Protein AF-A0A327KT49-F1 (afdb_monomer_lite)

pLDDT: mean 97.31, std 1.75, range [86.44, 98.62]

Secondary structure (DSSP, 8-state):
--EE--TT-EEEEEEEEEESS-B-SEEEEEEEE-SS-EEEEEEEEE--B---SSSPPPEEEEE-TTS-EEE-TT-EEEEEESS---EEEEEEEEE-

Organism: NCBI:txid29408

Structure (mmCIF, N/CA/C/O backbone):
data_AF-A0A327KT49-F1
#
_entry.id   AF-A0A327KT49-F1
#
loop_
_atom_site.group_PDB
_atom_site.id
_atom_site.type_symbol
_atom_site.label_atom_id
_atom_site.label_alt_id
_atom_site.label_comp_id
_atom_site.label_asym_id
_atom_site.label_entity_id
_atom_site.label_seq_id
_atom_site.pdbx_PDB_ins_code
_atom_site.Cartn_x
_atom_site.Cartn_y
_atom_site.Cartn_z
_atom_site.occupancy
_atom_site.B_iso_or_equiv
_atom_site.auth_seq_id
_atom_site.auth_comp_id
_atom_site.auth_asym_id
_atom_site.auth_atom_id
_atom_site.pdbx_PDB_model_num
ATOM 1 N N . MET A 1 1 ? 0.005 -7.973 -3.520 1.00 86.44 1 MET A N 1
ATOM 2 C CA . MET A 1 1 ? 0.888 -7.192 -4.420 1.00 86.44 1 MET A CA 1
ATOM 3 C C . MET A 1 1 ? 0.331 -5.782 -4.484 1.00 86.44 1 MET A C 1
ATOM 5 O O . MET A 1 1 ? -0.887 -5.679 -4.482 1.00 86.44 1 MET A O 1
ATOM 9 N N . ILE A 1 2 ? 1.172 -4.743 -4.466 1.00 95.50 2 ILE A N 1
ATOM 10 C CA . ILE A 1 2 ? 0.721 -3.338 -4.504 1.00 95.50 2 ILE A CA 1
ATOM 11 C C . ILE A 1 2 ? 0.898 -2.770 -5.914 1.00 95.50 2 ILE A C 1
ATOM 13 O O . ILE A 1 2 ? -0.065 -2.303 -6.507 1.00 95.50 2 ILE A O 1
ATOM 17 N N . LEU A 1 3 ? 2.114 -2.854 -6.458 1.00 96.69 3 LEU A N 1
ATOM 18 C CA . LEU A 1 3 ? 2.456 -2.364 -7.794 1.00 96.69 3 LEU A CA 1
ATOM 19 C C . LEU A 1 3 ? 3.556 -3.240 -8.403 1.00 96.69 3 LEU A C 1
ATOM 21 O O . LEU A 1 3 ? 4.474 -3.653 -7.693 1.00 96.69 3 LEU A O 1
ATOM 25 N N . THR A 1 4 ? 3.467 -3.494 -9.706 1.00 97.44 4 THR A N 1
ATOM 26 C CA . THR A 1 4 ? 4.557 -4.037 -10.529 1.00 97.44 4 THR A CA 1
ATOM 27 C C . THR A 1 4 ? 5.103 -2.907 -11.381 1.00 97.44 4 THR A C 1
ATOM 29 O O . THR A 1 4 ? 4.317 -2.134 -11.923 1.00 97.44 4 THR A O 1
ATOM 32 N N . ALA A 1 5 ? 6.424 -2.804 -11.474 1.00 97.75 5 ALA A N 1
ATOM 33 C CA . ALA A 1 5 ? 7.058 -1.746 -12.234 1.00 97.75 5 ALA A CA 1
ATOM 34 C C . ALA A 1 5 ? 6.742 -1.855 -13.736 1.00 97.75 5 ALA A C 1
ATOM 36 O O . ALA A 1 5 ? 6.642 -2.964 -14.273 1.00 97.75 5 ALA A O 1
ATOM 37 N N . GLY A 1 6 ? 6.614 -0.707 -14.401 1.00 97.12 6 GLY A N 1
ATOM 38 C CA . GLY A 1 6 ? 6.443 -0.606 -15.847 1.00 97.12 6 GLY A CA 1
ATOM 39 C C . GLY A 1 6 ? 7.665 -1.105 -16.625 1.00 97.12 6 GLY A C 1
ATOM 40 O O . GLY A 1 6 ? 8.699 -1.463 -16.054 1.00 97.12 6 GLY A O 1
ATOM 41 N N . SER A 1 7 ? 7.575 -1.109 -17.959 1.00 97.12 7 SER A N 1
ATOM 42 C CA . SER A 1 7 ? 8.632 -1.646 -18.834 1.00 97.12 7 SER A CA 1
ATOM 43 C C . SER A 1 7 ? 9.987 -0.957 -18.659 1.00 97.12 7 SER A C 1
ATOM 45 O O . SER A 1 7 ? 11.015 -1.621 -18.794 1.00 97.12 7 SER A O 1
ATOM 47 N N . SER A 1 8 ? 9.987 0.333 -18.318 1.00 97.00 8 SER A N 1
ATOM 48 C CA . SER A 1 8 ? 11.184 1.147 -18.051 1.00 97.00 8 SER A CA 1
ATOM 49 C C . SER A 1 8 ? 11.508 1.269 -16.555 1.00 97.00 8 SER A C 1
ATOM 51 O O . SER A 1 8 ? 12.421 1.999 -16.173 1.00 97.00 8 SER A O 1
ATOM 53 N N . GLY A 1 9 ? 10.766 0.569 -15.696 1.00 97.88 9 GLY A N 1
ATOM 54 C CA . GLY A 1 9 ? 10.740 0.812 -14.259 1.00 97.88 9 GLY A CA 1
ATOM 55 C C . GLY A 1 9 ? 9.692 1.848 -13.847 1.00 97.88 9 GLY A C 1
ATOM 56 O O . GLY A 1 9 ? 9.054 2.492 -14.681 1.00 97.88 9 GLY A O 1
ATOM 57 N N . SER A 1 10 ? 9.542 2.013 -12.537 1.00 98.19 10 SER A N 1
ATOM 58 C CA . SER A 1 10 ? 8.604 2.964 -11.935 1.00 98.19 10 SER A CA 1
ATOM 59 C C . SER A 1 10 ? 9.230 3.655 -10.738 1.00 98.19 10 SER A C 1
ATOM 61 O O . SER A 1 10 ? 10.081 3.089 -10.046 1.00 98.19 10 SER A O 1
ATOM 63 N N . ARG A 1 11 ? 8.757 4.859 -10.436 1.00 97.38 11 ARG A N 1
ATOM 64 C CA . A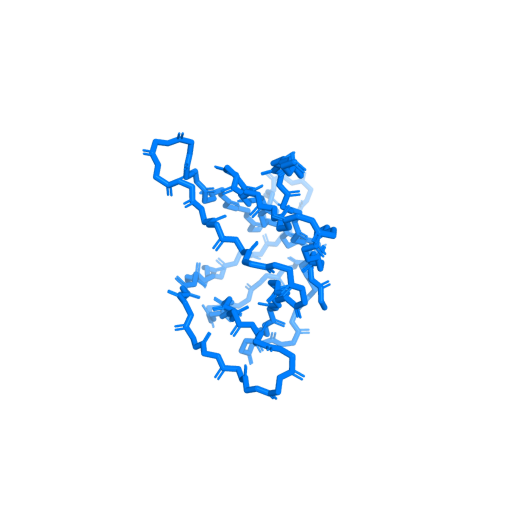RG A 1 11 ? 9.011 5.535 -9.164 1.00 97.38 11 ARG A CA 1
ATOM 65 C C . ARG A 1 11 ? 7.745 5.561 -8.319 1.00 97.38 11 ARG A C 1
ATOM 67 O O . ARG A 1 11 ? 6.646 5.729 -8.843 1.00 97.38 11 ARG A O 1
ATOM 74 N N . ILE A 1 12 ? 7.907 5.437 -7.009 1.00 98.06 12 ILE A N 1
ATOM 75 C CA . ILE A 1 12 ? 6.835 5.564 -6.025 1.00 98.06 12 ILE A CA 1
ATOM 76 C C . ILE A 1 12 ? 7.185 6.725 -5.100 1.00 98.06 12 ILE A C 1
ATOM 78 O O . ILE A 1 12 ? 8.187 6.680 -4.385 1.00 98.06 12 ILE A O 1
ATOM 82 N N . ASP A 1 13 ? 6.331 7.743 -5.110 1.00 97.81 13 ASP A N 1
ATOM 83 C CA . ASP A 1 13 ? 6.513 8.990 -4.366 1.00 97.81 13 ASP A CA 1
ATOM 84 C C . ASP A 1 13 ? 5.739 8.971 -3.036 1.00 97.81 13 ASP A C 1
ATOM 86 O O . ASP A 1 13 ? 6.115 9.641 -2.078 1.00 97.81 13 ASP A O 1
ATOM 90 N N . ARG A 1 14 ? 4.653 8.193 -2.947 1.00 97.94 14 ARG A N 1
ATOM 91 C CA . ARG A 1 14 ? 3.793 8.136 -1.756 1.00 97.94 14 ARG A CA 1
ATOM 92 C C . ARG A 1 14 ? 3.120 6.778 -1.607 1.00 97.94 14 ARG A C 1
ATOM 94 O O . ARG A 1 14 ? 2.715 6.175 -2.598 1.00 97.94 14 ARG A O 1
ATOM 101 N N . ILE A 1 15 ? 2.957 6.316 -0.369 1.00 98.50 15 ILE A N 1
ATOM 102 C CA . ILE A 1 15 ? 2.126 5.150 -0.039 1.00 98.50 15 ILE A CA 1
ATOM 103 C C . ILE A 1 15 ? 1.126 5.551 1.039 1.00 98.50 15 ILE A C 1
ATOM 105 O O . ILE A 1 15 ? 1.525 5.983 2.118 1.00 98.50 15 ILE A O 1
ATOM 109 N N . ASP A 1 16 ? -0.159 5.362 0.772 1.00 98.50 16 ASP A N 1
ATOM 110 C CA . ASP A 1 16 ? -1.227 5.520 1.753 1.00 98.50 16 ASP A CA 1
ATOM 111 C C . ASP A 1 16 ? -1.702 4.156 2.234 1.00 98.50 16 ASP A C 1
ATOM 113 O O . ASP A 1 16 ? -2.001 3.261 1.441 1.00 98.50 16 ASP A O 1
ATOM 117 N N . ILE A 1 17 ? -1.777 4.004 3.550 1.00 98.50 17 ILE A N 1
ATOM 118 C CA . ILE A 1 17 ? -2.218 2.785 4.215 1.00 98.50 17 ILE A CA 1
ATOM 119 C C . ILE A 1 17 ? -3.438 3.133 5.052 1.00 98.50 17 ILE A C 1
ATOM 121 O O . ILE A 1 17 ? -3.385 4.027 5.898 1.00 98.50 17 ILE A O 1
ATOM 125 N N . LYS A 1 18 ? -4.536 2.405 4.851 1.00 98.44 18 LYS A N 1
ATOM 126 C CA . LYS A 1 18 ? -5.775 2.588 5.606 1.00 98.44 18 LYS A CA 1
ATOM 127 C C . LYS A 1 18 ? -6.366 1.245 6.007 1.00 98.44 18 LYS A C 1
ATOM 129 O O . LYS A 1 18 ? -6.684 0.428 5.149 1.00 98.44 18 LYS A O 1
ATOM 134 N N . ALA A 1 19 ? -6.555 1.029 7.303 1.00 98.25 19 ALA A N 1
ATOM 135 C CA . ALA A 1 19 ? -7.315 -0.111 7.799 1.00 98.25 19 ALA A CA 1
ATOM 136 C C . ALA A 1 19 ? -8.804 0.053 7.466 1.00 98.25 19 ALA A C 1
ATOM 138 O O . ALA A 1 19 ? -9.352 1.158 7.547 1.00 98.25 19 ALA A O 1
ATOM 139 N N . VAL A 1 20 ? -9.479 -1.046 7.127 1.00 96.50 20 VAL A N 1
ATOM 140 C CA . VAL A 1 20 ? -10.944 -1.057 6.926 1.00 96.50 20 VAL A CA 1
ATOM 141 C C . VAL A 1 20 ? -11.709 -1.583 8.148 1.00 96.50 20 VAL A C 1
ATOM 143 O O . VAL A 1 20 ? -12.933 -1.438 8.224 1.00 96.50 20 VAL A O 1
ATOM 146 N N . VAL A 1 21 ? -10.987 -2.107 9.140 1.00 97.38 21 VAL A N 1
ATOM 147 C CA . VAL A 1 21 ? -11.490 -2.703 10.390 1.00 97.38 21 VAL A CA 1
ATOM 148 C C . VAL A 1 21 ? -10.774 -2.117 11.618 1.00 97.38 21 VAL A C 1
ATOM 150 O O . VAL A 1 21 ? -9.854 -1.312 11.473 1.00 97.38 21 VAL A O 1
ATOM 153 N N . THR A 1 22 ? -11.218 -2.502 12.818 1.00 97.94 22 THR A N 1
ATOM 154 C CA . THR A 1 22 ? -10.458 -2.329 14.069 1.00 97.94 22 THR A CA 1
ATOM 155 C C . THR A 1 22 ? -9.103 -3.019 13.948 1.00 97.94 22 THR A C 1
ATOM 157 O O . THR A 1 22 ? -9.039 -4.133 13.433 1.00 97.94 22 THR A O 1
ATOM 160 N N . THR A 1 23 ? -8.036 -2.369 14.408 1.00 98.44 23 THR A N 1
ATOM 161 C CA . THR A 1 23 ? -6.669 -2.908 14.355 1.00 9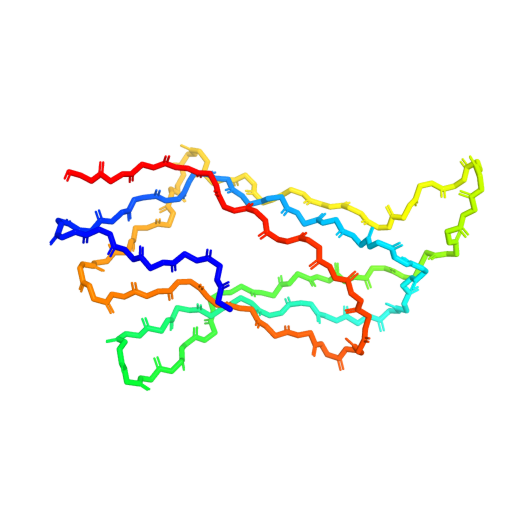8.44 23 THR A CA 1
ATOM 162 C C . THR A 1 23 ? -6.163 -3.295 15.734 1.00 98.44 23 THR A C 1
ATOM 164 O O . THR A 1 23 ? -6.487 -2.638 16.725 1.00 98.44 23 THR A O 1
ATOM 167 N N . SER A 1 24 ? -5.318 -4.324 15.788 1.00 98.25 24 SER A N 1
ATOM 168 C CA . SER A 1 24 ? -4.470 -4.638 16.943 1.00 98.25 24 SER A CA 1
ATOM 169 C C . SER A 1 24 ? -3.065 -4.059 16.760 1.00 98.25 24 SER A C 1
ATOM 171 O O . SER A 1 24 ? -2.665 -3.712 15.649 1.00 98.25 24 SER A O 1
ATOM 173 N N . ALA A 1 25 ? -2.288 -3.979 17.845 1.00 98.31 25 ALA A N 1
ATOM 174 C CA . ALA A 1 25 ? -0.873 -3.636 17.739 1.00 98.31 25 ALA A CA 1
ATOM 175 C C . ALA A 1 25 ? -0.122 -4.717 16.939 1.00 98.31 25 ALA A C 1
ATOM 177 O O . ALA A 1 25 ? -0.240 -5.911 17.232 1.00 98.31 25 ALA A O 1
ATOM 178 N N . GLY A 1 26 ? 0.635 -4.295 15.929 1.00 97.94 26 GLY A N 1
ATOM 179 C CA . GLY A 1 26 ? 1.347 -5.192 15.022 1.00 97.94 26 GLY A CA 1
ATOM 180 C C . GLY A 1 26 ? 2.094 -4.424 13.939 1.00 97.94 26 GLY A C 1
ATOM 181 O O . GLY A 1 26 ? 2.348 -3.227 14.076 1.00 97.94 26 GLY A O 1
ATOM 182 N N . MET A 1 27 ? 2.439 -5.107 12.848 1.00 98.31 27 MET A N 1
ATOM 183 C CA . MET A 1 27 ? 3.267 -4.543 11.780 1.00 98.31 27 MET A CA 1
ATOM 184 C C . MET A 1 27 ? 2.687 -4.810 10.390 1.00 98.31 27 MET A C 1
ATOM 186 O O . MET A 1 27 ? 2.188 -5.901 10.103 1.00 98.31 27 MET A O 1
ATOM 190 N N . ILE A 1 28 ? 2.850 -3.842 9.491 1.00 98.50 28 ILE A N 1
ATOM 191 C CA . ILE A 1 28 ? 2.782 -4.051 8.041 1.00 98.50 28 ILE A CA 1
ATOM 192 C C . ILE A 1 28 ? 4.211 -4.010 7.510 1.00 98.50 28 ILE A C 1
ATOM 194 O O . ILE A 1 28 ? 4.949 -3.056 7.751 1.00 98.50 28 ILE A O 1
ATOM 198 N N . ARG A 1 29 ? 4.612 -5.044 6.776 1.00 98.31 29 ARG A N 1
ATOM 199 C CA . ARG A 1 29 ? 5.944 -5.159 6.178 1.00 98.31 29 ARG A CA 1
ATOM 200 C C . ARG A 1 29 ? 5.850 -4.964 4.681 1.00 98.31 29 ARG A C 1
ATOM 202 O O . ARG A 1 29 ? 5.092 -5.667 4.015 1.00 98.31 29 ARG A O 1
ATOM 209 N N . LEU A 1 30 ? 6.627 -4.022 4.166 1.00 98.38 30 LEU A N 1
ATOM 210 C CA . LEU A 1 30 ? 6.739 -3.713 2.750 1.00 98.38 30 LEU A CA 1
ATOM 211 C C . LEU A 1 30 ? 8.021 -4.335 2.197 1.00 98.38 30 LEU A C 1
ATOM 213 O O . LEU A 1 30 ? 9.109 -4.150 2.748 1.00 98.38 30 LEU A O 1
ATOM 217 N N . PHE A 1 31 ? 7.880 -5.060 1.094 1.00 98.62 31 PHE A N 1
ATOM 218 C CA . PHE A 1 31 ? 8.951 -5.799 0.443 1.00 98.62 31 PHE A CA 1
ATOM 219 C C . PHE A 1 31 ? 9.138 -5.326 -0.989 1.00 98.62 31 PHE A C 1
ATOM 221 O O . PHE A 1 31 ? 8.164 -5.173 -1.731 1.00 98.62 31 PHE A O 1
ATOM 228 N N . VAL A 1 32 ? 10.398 -5.199 -1.392 1.00 98.56 32 VAL A N 1
ATOM 229 C CA . VAL A 1 32 ? 10.776 -5.141 -2.803 1.00 98.56 32 VAL A CA 1
ATOM 230 C C . VAL A 1 32 ? 11.012 -6.572 -3.272 1.00 98.56 32 VAL A C 1
ATOM 232 O O . VAL A 1 32 ? 11.834 -7.295 -2.704 1.00 98.56 32 VAL A O 1
ATOM 235 N N . HIS A 1 33 ? 10.265 -6.993 -4.287 1.00 98.56 33 HIS A N 1
ATOM 236 C CA . HIS A 1 33 ? 10.412 -8.294 -4.934 1.00 98.56 33 HIS A CA 1
ATOM 237 C C . HIS A 1 33 ? 11.090 -8.105 -6.288 1.00 98.56 33 HIS A C 1
ATOM 239 O O . HIS A 1 33 ? 10.585 -7.352 -7.117 1.00 98.56 33 HIS A O 1
ATOM 245 N N . ASP A 1 34 ? 12.227 -8.767 -6.499 1.00 97.56 34 ASP A N 1
ATOM 246 C CA . ASP A 1 34 ? 13.065 -8.631 -7.708 1.00 97.56 34 ASP A CA 1
ATOM 247 C C . ASP A 1 34 ? 12.638 -9.557 -8.866 1.00 97.56 34 ASP A C 1
ATOM 249 O O . ASP A 1 34 ? 13.413 -9.823 -9.779 1.00 97.56 34 ASP A O 1
ATOM 253 N N . GLY A 1 35 ? 11.425 -10.111 -8.793 1.00 96.56 35 GLY A N 1
ATOM 254 C CA . GLY A 1 35 ? 10.952 -11.184 -9.670 1.00 96.56 35 GLY A CA 1
ATOM 255 C C . GLY A 1 35 ? 11.211 -12.586 -9.108 1.00 96.56 35 GLY A C 1
ATOM 256 O O . GLY A 1 35 ? 10.470 -13.510 -9.438 1.00 96.56 35 GLY A O 1
ATOM 257 N N . THR A 1 36 ? 12.161 -12.744 -8.180 1.00 97.12 36 THR A N 1
ATOM 258 C CA . THR A 1 36 ? 12.498 -14.028 -7.538 1.00 97.12 36 THR A CA 1
ATOM 259 C C . THR A 1 36 ? 12.406 -13.944 -6.013 1.00 97.12 36 THR A C 1
ATOM 261 O O . THR A 1 36 ? 11.582 -14.618 -5.395 1.00 97.12 36 THR A O 1
ATOM 264 N N . ASN A 1 37 ? 13.201 -13.074 -5.399 1.00 98.19 37 ASN A N 1
ATOM 265 C CA . ASN A 1 37 ? 13.402 -12.941 -3.964 1.00 98.19 37 ASN A CA 1
ATOM 266 C C . ASN A 1 37 ? 12.665 -11.733 -3.393 1.00 98.19 37 ASN A C 1
ATOM 268 O O . ASN A 1 37 ? 12.573 -10.674 -4.015 1.00 98.19 37 ASN A O 1
ATOM 272 N N . TYR A 1 38 ? 12.206 -11.873 -2.152 1.00 98.44 38 TYR A N 1
ATOM 273 C CA . TYR A 1 38 ? 11.650 -10.779 -1.364 1.00 98.44 38 TYR A CA 1
ATOM 274 C C . TYR A 1 38 ? 12.742 -10.175 -0.483 1.00 98.44 38 TYR A C 1
ATOM 276 O O . TYR A 1 38 ? 13.408 -10.896 0.259 1.00 98.44 38 TYR A O 1
ATOM 284 N N . ARG A 1 39 ? 12.901 -8.850 -0.519 1.00 98.31 39 ARG A N 1
ATOM 285 C CA . ARG A 1 39 ? 13.754 -8.102 0.415 1.00 98.31 39 ARG A CA 1
ATOM 286 C C . ARG A 1 39 ? 12.896 -7.149 1.228 1.00 98.31 39 ARG A C 1
ATOM 288 O O . ARG A 1 39 ? 12.128 -6.376 0.655 1.00 98.31 39 ARG A O 1
ATOM 295 N N . LEU A 1 40 ? 13.005 -7.225 2.554 1.00 98.31 40 LEU A N 1
ATOM 296 C CA . LEU A 1 40 ? 12.326 -6.291 3.446 1.00 98.31 40 LEU A CA 1
ATOM 297 C C . LEU A 1 40 ? 12.878 -4.889 3.190 1.00 98.31 40 LEU A C 1
ATOM 299 O O . LEU A 1 40 ? 14.086 -4.680 3.259 1.00 98.31 40 LEU A O 1
ATOM 303 N N . TRP A 1 41 ? 11.992 -3.952 2.874 1.00 97.62 41 TRP A N 1
ATOM 304 C CA . TRP A 1 41 ? 12.366 -2.568 2.603 1.00 97.62 41 TRP A CA 1
ATOM 305 C C . TRP A 1 41 ? 11.946 -1.643 3.740 1.00 97.62 41 TRP A C 1
ATOM 307 O O . TRP A 1 41 ? 12.742 -0.821 4.189 1.00 97.62 41 TRP A O 1
ATOM 317 N N . LYS A 1 42 ? 10.709 -1.783 4.228 1.00 97.69 42 LYS A N 1
ATOM 318 C CA . LYS A 1 42 ? 10.189 -0.929 5.295 1.00 97.69 42 LYS A CA 1
ATOM 319 C C . LYS A 1 42 ? 9.190 -1.667 6.164 1.00 97.69 42 LYS A C 1
ATOM 321 O O . LYS A 1 42 ? 8.351 -2.413 5.663 1.00 97.69 42 LYS A O 1
ATOM 326 N N . GLU A 1 43 ? 9.254 -1.412 7.461 1.00 98.19 43 GLU A N 1
ATOM 327 C CA . GLU A 1 43 ? 8.218 -1.812 8.403 1.00 98.19 43 GLU A CA 1
ATOM 328 C C . GLU A 1 43 ? 7.391 -0.593 8.809 1.00 98.19 43 GLU A C 1
ATOM 330 O O . GLU A 1 43 ? 7.918 0.506 8.994 1.00 98.19 43 GLU A O 1
ATOM 335 N N . VAL A 1 44 ? 6.084 -0.792 8.922 1.00 98.31 44 VAL A N 1
ATOM 336 C CA . VAL A 1 44 ? 5.118 0.223 9.329 1.00 98.31 44 VAL A CA 1
ATOM 337 C C . VAL A 1 44 ? 4.420 -0.287 10.585 1.00 98.31 44 VAL A C 1
ATOM 339 O O . VAL A 1 44 ? 3.669 -1.265 10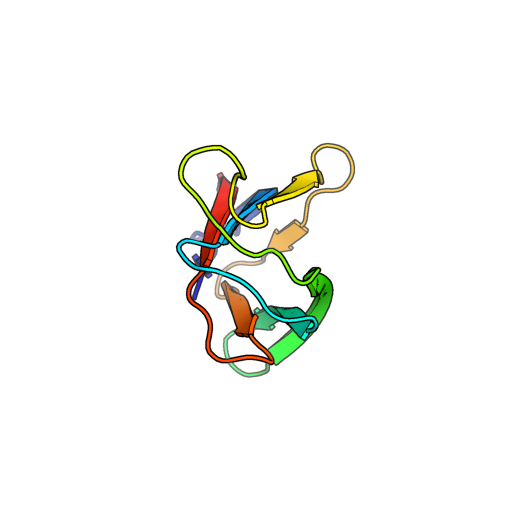.495 1.00 98.31 44 VAL A O 1
ATOM 342 N N . PRO A 1 45 ? 4.654 0.338 11.750 1.00 98.25 45 PRO A N 1
ATOM 343 C CA . PRO A 1 45 ? 3.954 -0.037 12.964 1.00 98.25 45 PRO A CA 1
ATOM 344 C C . PRO A 1 45 ? 2.473 0.323 12.857 1.00 98.25 45 PRO A C 1
ATOM 346 O O . PRO A 1 45 ? 2.110 1.423 12.437 1.00 98.25 45 PRO A O 1
ATOM 349 N N . VAL A 1 46 ? 1.625 -0.619 13.254 1.00 98.44 46 VAL A N 1
ATOM 350 C CA . VAL A 1 46 ? 0.178 -0.449 13.363 1.00 98.44 46 VAL A CA 1
ATOM 351 C C . VAL A 1 46 ? -0.161 -0.313 14.837 1.00 98.44 46 VAL A C 1
ATOM 353 O O . VAL A 1 46 ? 0.147 -1.197 15.637 1.00 98.44 46 VAL A O 1
ATOM 356 N N . SER A 1 47 ? -0.792 0.799 15.206 1.00 98.12 47 SER A N 1
ATOM 357 C CA . SER A 1 47 ? -1.355 0.969 16.542 1.00 98.12 47 SER A CA 1
ATOM 358 C C . SER A 1 47 ? -2.709 0.268 16.652 1.00 98.12 47 SER A C 1
ATOM 360 O O . SER A 1 47 ? -3.457 0.150 15.675 1.00 98.12 47 SER A O 1
ATOM 362 N N . ALA A 1 48 ? -3.042 -0.183 17.862 1.00 97.88 48 ALA A N 1
ATOM 363 C CA . ALA A 1 48 ? -4.376 -0.689 18.139 1.00 97.88 48 ALA A CA 1
ATOM 364 C C . ALA A 1 48 ? -5.392 0.462 18.076 1.00 97.88 48 ALA A C 1
ATOM 366 O O . ALA A 1 48 ? -5.210 1.483 18.741 1.00 97.88 48 ALA A O 1
ATOM 367 N N . VAL A 1 49 ? -6.442 0.305 17.270 1.00 98.06 49 VAL A N 1
ATOM 368 C CA . VAL A 1 49 ? -7.504 1.304 17.098 1.00 98.06 49 VAL A CA 1
ATOM 369 C C . VAL A 1 49 ? -8.845 0.592 17.042 1.00 98.06 49 VAL A C 1
ATOM 371 O O . VAL A 1 49 ? -9.132 -0.110 16.073 1.00 98.06 49 VAL A O 1
ATOM 374 N N . GLU A 1 50 ? -9.685 0.819 18.050 1.00 97.88 50 GLU A N 1
ATOM 375 C CA . GLU A 1 50 ? -11.086 0.400 18.034 1.00 97.88 50 GLU A CA 1
ATOM 376 C C . GLU A 1 50 ? -11.891 1.341 17.131 1.00 97.88 50 GLU A C 1
ATOM 378 O O . GLU A 1 50 ? -12.214 2.474 17.489 1.00 97.88 50 GLU A O 1
ATOM 383 N N . LYS A 1 51 ? -12.172 0.885 15.908 1.00 96.00 51 LYS A N 1
ATOM 384 C CA . LYS A 1 51 ? -12.904 1.662 14.908 1.00 96.00 51 LYS A CA 1
ATOM 385 C C . LYS A 1 51 ? -14.368 1.798 15.330 1.00 96.00 51 LYS A C 1
ATOM 387 O O . LYS A 1 51 ? -15.034 0.799 15.595 1.00 96.00 51 LYS A O 1
ATOM 392 N N . SER A 1 52 ? -14.902 3.014 15.264 1.00 96.56 52 SER A N 1
ATOM 393 C CA . SER A 1 52 ? -16.321 3.293 15.508 1.00 96.56 52 SER A CA 1
ATOM 394 C C . SER A 1 52 ? -16.861 4.332 14.519 1.00 96.56 52 SER A C 1
ATOM 396 O O . SER A 1 52 ? -16.177 4.726 13.575 1.00 96.56 52 SER A O 1
ATOM 398 N N . ALA A 1 53 ? -18.105 4.778 14.711 1.00 95.75 53 ALA A N 1
ATOM 399 C CA . ALA A 1 53 ? -18.678 5.862 13.913 1.00 95.75 53 ALA A CA 1
ATOM 400 C C . ALA A 1 53 ? -17.976 7.217 14.146 1.00 95.75 53 ALA A C 1
ATOM 402 O O . ALA A 1 53 ? -17.995 8.068 13.261 1.00 95.75 53 ALA A O 1
ATOM 403 N N . SER A 1 54 ? -17.357 7.416 15.315 1.00 96.56 54 SER A N 1
ATOM 404 C CA . SER A 1 54 ? -16.655 8.653 15.688 1.00 96.56 54 SER A CA 1
ATOM 405 C C . SER A 1 54 ? -15.132 8.511 15.709 1.00 96.56 54 SER A C 1
ATOM 407 O O . SER A 1 54 ? -14.430 9.520 15.656 1.00 96.56 54 SER A O 1
ATOM 409 N N . VAL A 1 55 ? -14.611 7.281 15.766 1.00 96.75 55 VAL A N 1
ATOM 410 C CA . VAL A 1 55 ? -13.171 6.996 15.783 1.00 96.75 55 VAL A CA 1
ATOM 411 C C . VAL A 1 55 ? -12.753 6.403 14.435 1.00 96.75 55 VAL A C 1
ATOM 413 O O . VAL A 1 55 ? -13.168 5.287 14.099 1.00 96.75 55 VAL A O 1
ATOM 416 N N . PRO A 1 56 ? -11.928 7.109 13.639 1.00 97.00 56 PRO A N 1
ATOM 417 C CA . PRO A 1 56 ? -11.465 6.588 12.363 1.00 97.00 56 PRO A CA 1
ATOM 418 C C . PRO A 1 56 ? -10.540 5.385 12.572 1.00 97.00 56 PRO A C 1
ATOM 420 O O . PRO A 1 56 ? -9.721 5.369 13.484 1.00 97.00 56 PRO A O 1
ATOM 423 N N . ALA A 1 57 ? -10.614 4.407 11.668 1.00 97.50 57 ALA A N 1
ATOM 424 C CA . ALA A 1 57 ? -9.664 3.294 11.643 1.00 97.50 57 ALA A CA 1
ATOM 425 C C . ALA A 1 57 ? -8.221 3.784 11.432 1.00 97.50 57 ALA A C 1
ATOM 427 O O . ALA A 1 57 ? -8.013 4.861 10.853 1.00 97.50 57 ALA A O 1
ATOM 428 N N . PHE A 1 58 ? -7.238 2.963 11.816 1.00 98.44 58 PHE A N 1
ATOM 429 C CA . PHE A 1 58 ? -5.818 3.245 11.594 1.00 98.44 58 PHE A CA 1
ATOM 430 C C . PHE A 1 58 ? -5.550 3.700 10.155 1.00 98.44 58 PHE A C 1
ATOM 432 O O . PHE A 1 58 ? -6.047 3.109 9.192 1.00 98.44 58 PHE A O 1
ATOM 439 N N . GLY A 1 59 ? -4.762 4.758 10.007 1.00 98.25 59 GLY A N 1
ATOM 440 C CA . GLY A 1 59 ? -4.285 5.216 8.715 1.00 98.25 59 GLY A CA 1
ATOM 441 C C . GLY A 1 59 ? -2.960 5.940 8.857 1.00 98.25 59 GLY A C 1
ATOM 442 O O . GLY A 1 59 ? -2.728 6.623 9.852 1.00 98.25 59 GLY A O 1
ATOM 443 N N . THR A 1 60 ? -2.093 5.769 7.870 1.00 98.50 60 THR A N 1
ATOM 444 C CA . THR A 1 60 ? -0.790 6.425 7.821 1.00 98.50 60 THR A CA 1
ATOM 445 C C . THR A 1 60 ? -0.359 6.628 6.377 1.00 98.50 60 THR A C 1
ATOM 447 O O . THR A 1 60 ? -0.801 5.909 5.476 1.00 98.50 60 THR A O 1
ATOM 450 N N . THR A 1 61 ? 0.521 7.597 6.173 1.00 98.38 61 THR A N 1
ATOM 451 C CA . THR A 1 61 ? 1.091 7.929 4.873 1.00 98.38 61 THR A CA 1
ATOM 452 C C . THR A 1 61 ? 2.606 7.855 4.975 1.00 98.38 61 THR A C 1
ATOM 454 O O . THR A 1 61 ? 3.215 8.414 5.887 1.00 98.38 61 THR A O 1
ATOM 457 N N . ILE A 1 62 ? 3.218 7.167 4.018 1.00 97.75 62 ILE A N 1
ATOM 458 C CA . ILE A 1 62 ? 4.659 7.170 3.801 1.00 97.75 62 ILE A CA 1
ATOM 459 C C . ILE A 1 62 ? 4.924 8.145 2.660 1.00 97.75 62 ILE A C 1
ATOM 461 O O . ILE A 1 62 ? 4.709 7.807 1.496 1.00 97.75 62 ILE A O 1
ATOM 465 N N . ASP A 1 63 ? 5.359 9.351 3.007 1.00 96.88 63 ASP A N 1
ATOM 466 C CA . ASP A 1 63 ? 5.797 10.347 2.033 1.00 96.88 63 ASP A CA 1
ATOM 467 C C . ASP A 1 63 ? 7.264 10.097 1.664 1.00 96.88 63 ASP A C 1
ATOM 469 O O . ASP A 1 63 ? 8.135 9.997 2.532 1.00 96.88 63 ASP A O 1
ATOM 473 N N . MET A 1 64 ? 7.513 9.933 0.371 1.00 95.88 64 MET A N 1
ATOM 474 C CA . MET A 1 64 ? 8.826 9.714 -0.231 1.00 95.88 64 MET A CA 1
ATOM 475 C C . MET A 1 64 ? 9.061 10.680 -1.391 1.00 95.88 64 MET A C 1
ATOM 477 O O . MET A 1 64 ? 9.954 10.453 -2.200 1.00 95.88 64 MET A O 1
ATOM 481 N N . SER A 1 65 ? 8.300 11.772 -1.476 1.00 91.38 65 SER A N 1
ATOM 482 C CA . SER A 1 65 ? 8.396 12.753 -2.564 1.00 91.38 65 SER A CA 1
ATOM 483 C C . SER A 1 65 ? 9.804 13.343 -2.734 1.00 91.38 65 SER A C 1
ATOM 485 O O . SER A 1 65 ? 10.198 13.696 -3.842 1.00 91.38 65 SER A O 1
ATOM 487 N N . HIS A 1 66 ? 10.593 13.398 -1.657 1.00 91.94 66 HIS A N 1
ATOM 488 C CA . HIS A 1 66 ? 11.983 13.868 -1.674 1.00 91.94 66 HIS A CA 1
ATOM 489 C C . HIS A 1 66 ? 13.030 12.761 -1.884 1.00 91.94 66 HIS A C 1
ATOM 491 O O . HIS A 1 66 ? 14.172 13.059 -2.230 1.00 91.94 66 HIS A O 1
ATOM 497 N N . GLN A 1 67 ? 12.668 11.494 -1.671 1.00 94.69 67 GLN A N 1
ATOM 498 C CA . GLN A 1 67 ? 13.549 10.340 -1.859 1.00 94.69 67 GLN A CA 1
ATOM 499 C C . GLN A 1 67 ? 12.708 9.128 -2.294 1.00 94.69 67 GLN A C 1
ATOM 501 O O . GLN A 1 67 ? 12.425 8.247 -1.474 1.00 94.69 67 GLN A O 1
ATOM 506 N N . PRO A 1 68 ? 12.264 9.099 -3.563 1.00 96.12 68 PRO A N 1
ATOM 507 C CA . PRO A 1 68 ? 11.292 8.120 -4.025 1.00 96.12 68 PRO A CA 1
ATOM 508 C C . PRO A 1 68 ? 11.880 6.714 -4.059 1.00 96.12 68 PRO A C 1
ATOM 510 O O . PRO A 1 68 ? 13.075 6.513 -4.301 1.00 96.12 68 PRO A O 1
ATOM 513 N N . LEU A 1 69 ? 11.016 5.718 -3.872 1.00 97.50 69 LEU A N 1
ATOM 514 C CA . LEU A 1 69 ? 11.388 4.332 -4.123 1.00 97.50 69 LEU A CA 1
ATOM 515 C C . LEU A 1 69 ? 11.361 4.087 -5.633 1.00 97.50 69 LEU A C 1
ATOM 517 O O . LEU A 1 69 ? 10.303 4.139 -6.257 1.00 97.50 69 LEU A O 1
ATOM 521 N N . VAL A 1 70 ? 12.523 3.796 -6.210 1.00 97.94 70 VAL A N 1
ATOM 522 C CA . VAL A 1 70 ? 12.661 3.448 -7.627 1.00 97.94 70 VAL A CA 1
ATOM 523 C C . VAL A 1 70 ? 12.697 1.933 -7.776 1.00 97.94 70 VAL A C 1
ATOM 525 O O . VAL A 1 70 ? 13.519 1.256 -7.157 1.00 97.94 70 VAL A O 1
ATOM 528 N N . LEU A 1 71 ? 11.804 1.402 -8.605 1.00 98.12 71 LEU A N 1
ATOM 529 C CA . LEU A 1 71 ? 11.721 -0.012 -8.941 1.00 98.12 71 LEU A CA 1
ATOM 530 C C . LEU A 1 71 ? 12.185 -0.224 -10.388 1.00 98.12 71 LEU A C 1
ATOM 532 O O . LEU A 1 71 ? 11.568 0.327 -11.301 1.00 98.12 71 LEU A O 1
ATOM 536 N N . PRO A 1 72 ? 13.236 -1.028 -10.623 1.00 98.06 72 PRO A N 1
ATOM 537 C CA . PRO A 1 72 ? 13.603 -1.463 -11.966 1.00 98.06 72 PRO A CA 1
ATOM 538 C C . PRO A 1 72 ? 12.482 -2.256 -12.649 1.00 98.06 72 PRO A C 1
ATOM 540 O O . PRO A 1 72 ? 11.612 -2.827 -11.989 1.00 98.06 72 PRO A O 1
ATOM 543 N N . SER A 1 73 ? 12.539 -2.350 -13.977 1.00 98.12 73 SER A N 1
ATOM 544 C CA . SER A 1 73 ? 11.646 -3.225 -14.746 1.00 98.12 73 SER A CA 1
ATOM 545 C C . SER A 1 73 ? 11.685 -4.666 -14.219 1.00 98.12 73 SER A C 1
ATOM 547 O O . SER A 1 73 ? 12.745 -5.183 -13.862 1.00 98.12 73 SER A O 1
ATOM 549 N N . GLY A 1 74 ? 10.516 -5.302 -14.124 1.00 97.62 74 GLY A N 1
ATOM 550 C CA . GLY A 1 74 ? 10.354 -6.648 -13.561 1.00 97.62 74 GLY A CA 1
ATOM 551 C C . GLY A 1 74 ? 10.280 -6.715 -12.029 1.00 97.62 74 GLY A C 1
ATOM 552 O O . GLY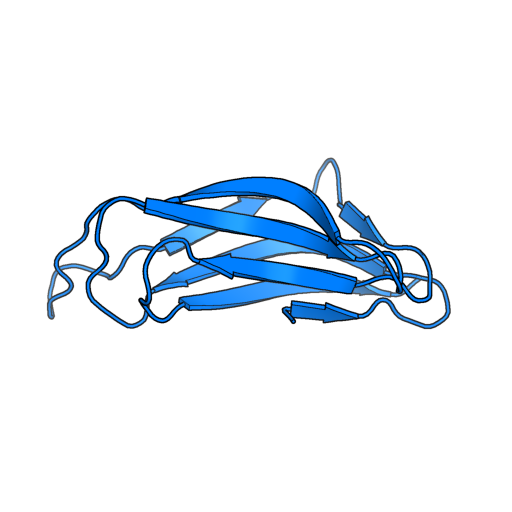 A 1 74 ? 9.959 -7.775 -11.489 1.00 97.62 74 GLY A O 1
ATOM 553 N N . TYR A 1 75 ? 10.518 -5.610 -11.314 1.00 98.50 75 TYR A N 1
ATOM 554 C CA . TYR A 1 75 ? 10.399 -5.566 -9.854 1.00 98.50 75 TYR A CA 1
ATOM 555 C C . TYR A 1 75 ? 8.963 -5.229 -9.432 1.00 98.50 75 TYR A C 1
ATOM 557 O O . TYR A 1 75 ? 8.175 -4.666 -10.191 1.00 98.50 75 TYR A O 1
ATOM 565 N N . SER A 1 76 ? 8.601 -5.560 -8.192 1.00 98.50 76 SER A N 1
ATOM 566 C CA . SER A 1 76 ? 7.295 -5.205 -7.621 1.00 98.50 76 SER A CA 1
ATOM 567 C C . SER A 1 76 ? 7.378 -4.820 -6.146 1.00 98.50 76 SER A C 1
ATOM 569 O O . SER A 1 76 ? 8.199 -5.347 -5.393 1.00 98.50 76 SER A O 1
ATOM 571 N N . LEU A 1 77 ? 6.487 -3.922 -5.722 1.00 98.50 77 LEU A N 1
ATOM 572 C CA . LEU A 1 77 ? 6.243 -3.616 -4.316 1.00 98.50 77 LEU A CA 1
ATOM 573 C C . LEU A 1 77 ? 5.132 -4.523 -3.780 1.00 98.50 77 LEU A C 1
ATOM 575 O O . LEU A 1 77 ? 4.049 -4.656 -4.366 1.00 98.50 77 LEU A O 1
ATOM 579 N N . ARG A 1 78 ? 5.387 -5.156 -2.637 1.00 98.38 78 ARG A N 1
ATOM 580 C CA . ARG A 1 78 ? 4.469 -6.107 -1.998 1.00 98.38 78 ARG A CA 1
ATOM 581 C C . ARG A 1 78 ? 4.372 -5.828 -0.505 1.00 98.38 78 ARG A C 1
ATOM 583 O O . ARG A 1 78 ? 5.262 -5.214 0.071 1.00 98.38 78 ARG A O 1
ATOM 590 N N . ALA A 1 79 ? 3.292 -6.288 0.114 1.00 97.94 79 ALA A N 1
ATOM 591 C CA . ALA A 1 79 ? 3.071 -6.140 1.543 1.00 97.94 79 ALA A CA 1
ATOM 592 C C . ALA A 1 79 ? 2.636 -7.459 2.177 1.00 97.94 79 ALA A C 1
ATOM 594 O O . ALA A 1 79 ? 1.979 -8.270 1.520 1.00 97.94 79 ALA A O 1
ATOM 595 N N . ALA A 1 80 ? 2.978 -7.626 3.450 1.00 97.69 80 ALA A N 1
ATOM 596 C CA . ALA A 1 80 ? 2.432 -8.646 4.334 1.00 97.69 80 ALA A CA 1
ATOM 597 C C . ALA A 1 80 ? 2.082 -8.014 5.684 1.00 97.69 80 ALA A C 1
ATOM 599 O O . ALA A 1 80 ? 2.784 -7.118 6.158 1.00 97.69 80 ALA A O 1
ATOM 600 N N . THR A 1 81 ? 1.006 -8.483 6.302 1.00 97.62 81 THR A N 1
ATOM 601 C CA . THR A 1 81 ? 0.561 -8.031 7.620 1.00 97.62 81 THR A CA 1
ATOM 602 C C . THR A 1 81 ? 0.952 -9.071 8.667 1.00 97.62 81 THR A C 1
ATOM 604 O O . THR A 1 81 ? 0.908 -10.272 8.410 1.00 97.62 81 THR A O 1
ATOM 607 N N . GLU A 1 82 ? 1.396 -8.629 9.843 1.00 97.75 82 GLU A N 1
ATOM 608 C CA . GLU A 1 82 ? 1.668 -9.539 10.963 1.00 97.75 82 GLU A CA 1
ATOM 609 C C . GLU A 1 82 ? 0.371 -10.117 11.534 1.00 97.75 82 GLU A C 1
ATOM 611 O O . GLU A 1 82 ? 0.289 -11.294 11.882 1.00 97.75 82 GLU A O 1
ATOM 616 N N . LYS A 1 83 ? -0.639 -9.260 11.640 1.00 96.94 83 LYS A N 1
ATOM 617 C CA . LYS A 1 83 ? -1.975 -9.597 12.104 1.00 96.94 83 LYS A CA 1
ATOM 618 C C . LYS A 1 83 ? -2.918 -9.617 10.899 1.00 96.94 83 LYS A C 1
ATOM 620 O O . LYS A 1 83 ? -2.694 -8.926 9.904 1.00 96.94 83 LYS A O 1
ATOM 625 N N . ALA A 1 84 ? -3.921 -10.488 10.941 1.00 94.38 84 ALA A N 1
ATOM 626 C CA . ALA A 1 84 ? -4.783 -10.781 9.796 1.00 94.38 84 ALA A CA 1
ATOM 627 C C . ALA A 1 84 ? -5.927 -9.759 9.613 1.00 94.38 84 ALA A C 1
ATOM 629 O O . ALA A 1 84 ? -7.033 -10.135 9.228 1.00 94.38 84 ALA A O 1
ATOM 630 N N . GLU A 1 85 ? -5.700 -8.475 9.903 1.00 96.69 85 GLU A N 1
ATOM 631 C CA . GLU A 1 85 ? -6.638 -7.401 9.576 1.00 96.69 85 GLU A CA 1
ATOM 632 C C . GLU A 1 85 ? -6.504 -6.943 8.117 1.00 96.69 85 GLU A C 1
ATOM 634 O O . GLU A 1 85 ? -5.463 -7.075 7.470 1.00 96.69 85 GLU A O 1
ATOM 639 N N . ALA A 1 86 ? -7.584 -6.366 7.594 1.00 96.75 86 ALA A N 1
ATOM 640 C CA . ALA A 1 86 ? -7.642 -5.879 6.225 1.00 96.75 86 ALA A CA 1
ATOM 641 C C . ALA A 1 86 ? -7.197 -4.410 6.117 1.00 96.75 86 ALA A C 1
ATOM 643 O O . ALA A 1 86 ? -7.699 -3.529 6.827 1.00 96.75 86 ALA A O 1
ATOM 644 N N . PHE A 1 87 ? -6.303 -4.147 5.161 1.00 98.00 87 PHE A N 1
ATOM 645 C CA . PHE A 1 87 ? -5.777 -2.821 4.846 1.00 98.00 87 PHE A CA 1
ATOM 646 C C . PHE A 1 87 ? -5.863 -2.545 3.347 1.00 98.00 87 PHE A C 1
ATOM 648 O O . PHE A 1 87 ? -5.501 -3.386 2.526 1.00 98.00 87 PHE A O 1
ATOM 655 N N . ASN A 1 88 ? -6.257 -1.324 3.007 1.00 97.94 88 ASN A N 1
ATOM 656 C CA . ASN A 1 88 ? -6.020 -0.750 1.694 1.00 97.94 88 ASN A CA 1
ATOM 657 C C . ASN A 1 88 ? -4.625 -0.128 1.698 1.00 97.94 88 ASN A C 1
ATOM 659 O O . ASN A 1 88 ? -4.330 0.707 2.554 1.00 97.94 88 ASN A O 1
ATOM 663 N N . ILE A 1 89 ? -3.779 -0.540 0.756 1.00 98.19 89 ILE A N 1
ATOM 664 C CA . ILE A 1 89 ? -2.433 0.006 0.576 1.00 98.19 89 ILE A CA 1
ATOM 665 C C . ILE A 1 89 ? -2.325 0.494 -0.861 1.00 98.19 89 ILE A C 1
ATOM 667 O O . ILE A 1 89 ? -2.380 -0.307 -1.793 1.00 98.19 89 ILE A O 1
ATOM 671 N N . ILE A 1 90 ? -2.192 1.805 -1.030 1.00 98.06 90 ILE A N 1
ATOM 672 C CA . ILE A 1 90 ? -2.201 2.466 -2.334 1.00 98.06 90 ILE A CA 1
ATOM 673 C C . ILE A 1 90 ? -0.857 3.158 -2.521 1.00 98.06 90 ILE A C 1
ATOM 675 O O . ILE A 1 90 ? -0.472 3.993 -1.709 1.00 98.06 90 ILE A O 1
ATOM 679 N N . ALA A 1 91 ? -0.147 2.806 -3.590 1.00 97.56 91 ALA A N 1
ATOM 680 C CA . ALA A 1 91 ? 1.075 3.482 -4.005 1.00 97.56 91 ALA A CA 1
ATOM 681 C C . ALA A 1 91 ? 0.754 4.510 -5.099 1.00 97.56 91 ALA A C 1
ATOM 683 O O . ALA A 1 91 ? 0.010 4.207 -6.029 1.00 97.56 91 ALA A O 1
ATOM 684 N N . THR A 1 92 ? 1.332 5.704 -4.990 1.00 97.94 92 THR A N 1
ATOM 685 C CA . THR A 1 92 ? 1.220 6.787 -5.974 1.00 97.94 92 THR A CA 1
ATOM 686 C C . THR A 1 92 ? 2.606 7.146 -6.498 1.00 97.94 92 THR A C 1
ATOM 688 O O . THR A 1 92 ? 3.561 7.255 -5.724 1.00 97.94 92 THR A O 1
ATOM 691 N N . GLY A 1 93 ? 2.712 7.331 -7.811 1.00 95.56 93 GLY A N 1
ATOM 692 C C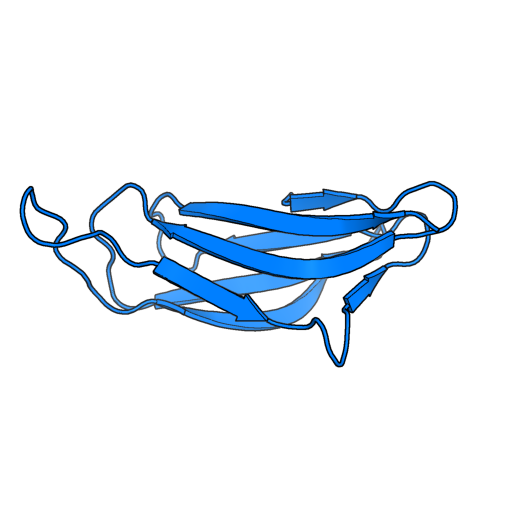A . GLY A 1 93 ? 3.953 7.645 -8.510 1.00 95.56 93 GLY A CA 1
ATOM 693 C C . GLY A 1 93 ? 3.749 7.609 -10.023 1.00 95.56 93 GLY A C 1
ATOM 694 O O . GLY A 1 93 ? 2.651 7.904 -10.496 1.00 95.56 93 GLY A O 1
ATOM 695 N N . GLY A 1 94 ? 4.783 7.231 -10.773 1.00 95.94 94 GLY A N 1
ATOM 696 C CA . GLY A 1 94 ? 4.722 7.150 -12.233 1.00 95.94 94 GLY A CA 1
ATOM 697 C C . GLY A 1 94 ? 5.773 6.218 -12.828 1.00 95.94 94 GLY A C 1
ATOM 698 O O . GLY A 1 94 ? 6.779 5.908 -12.188 1.00 95.94 94 GLY A O 1
ATOM 699 N N . ASP A 1 95 ? 5.522 5.780 -14.056 1.00 95.50 95 ASP A N 1
ATOM 700 C CA . ASP A 1 95 ? 6.489 5.034 -14.862 1.00 95.50 95 ASP A CA 1
ATOM 701 C C . ASP A 1 95 ? 7.485 5.990 -15.532 1.00 95.50 95 ASP A C 1
ATOM 703 O O . ASP A 1 95 ? 7.205 7.185 -15.673 1.00 95.50 95 ASP A O 1
ATOM 707 N N . PHE A 1 96 ? 8.652 5.461 -15.909 1.00 92.50 96 PHE A N 1
ATOM 708 C CA . PH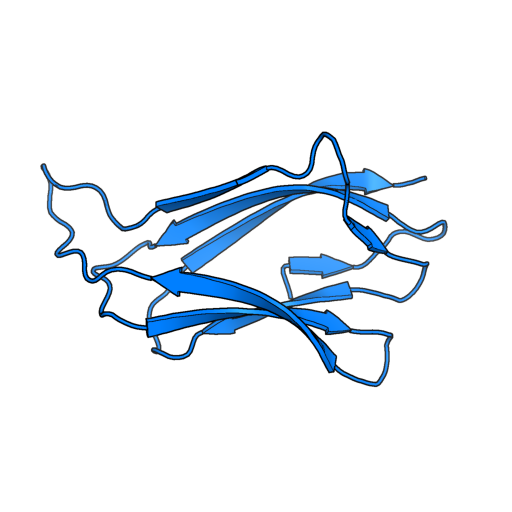E A 1 96 ? 9.665 6.198 -16.672 1.00 92.50 96 PHE A CA 1
ATOM 709 C C . PHE A 1 96 ? 9.474 6.085 -18.188 1.00 92.50 96 PHE A C 1
ATOM 711 O O . PHE A 1 96 ? 9.112 4.987 -18.680 1.00 92.50 96 PHE A O 1
#

Foldseek 3Di:
DADAADQAWWWFFKKKKFFPAFDDWWWKWKWKAQLDDTDTDDIDTWHGFHDDPPGGGDIDMDGCNVPIDIGGHNMDIDIDTPDPTDMDMHTDTGHD

Radius of gyration: 14.21 Å; chains: 1; bounding box: 32×28×37 Å

Sequence (96 aa):
MILTAGSSGSRIDRIDIKAVVTTSAGMIRLFVHDGTNYRLWKEVPVSAVEKSASVPAFGTTIDMSHQPLVLPSGYSLRAATEKAEAFNIIATGGDF